Protein AF-A0A2I0CXU7-F1 (afdb_monomer)

Structure (mmCIF, N/CA/C/O backbone):
data_AF-A0A2I0CXU7-F1
#
_entry.id   AF-A0A2I0CXU7-F1
#
loop_
_atom_site.group_PDB
_atom_site.id
_atom_site.type_symbol
_atom_site.label_atom_id
_atom_site.label_alt_id
_atom_site.label_comp_id
_atom_site.label_asym_id
_atom_site.label_entity_id
_atom_site.label_seq_id
_atom_site.pdbx_PDB_ins_code
_atom_site.Cartn_x
_atom_site.Cartn_y
_atom_site.Cartn_z
_atom_site.occupancy
_atom_site.B_iso_or_equiv
_atom_site.auth_seq_id
_atom_site.auth_comp_id
_atom_site.auth_asym_id
_atom_site.auth_atom_id
_atom_site.pdbx_PDB_model_num
ATOM 1 N N . PHE A 1 1 ? -12.055 24.591 -21.860 1.00 58.06 1 PHE A N 1
ATOM 2 C CA . PHE A 1 1 ? -10.907 24.423 -20.952 1.00 58.06 1 PHE A CA 1
ATOM 3 C C . PHE A 1 1 ? -10.530 22.958 -20.952 1.00 58.06 1 PHE A C 1
ATOM 5 O O . PHE A 1 1 ? -11.430 22.130 -20.995 1.00 58.06 1 PHE A O 1
ATOM 12 N N . THR A 1 2 ? -9.243 22.639 -20.998 1.00 76.62 2 THR A N 1
ATOM 13 C CA . THR A 1 2 ? -8.748 21.259 -20.927 1.00 76.62 2 THR A CA 1
ATOM 14 C C . THR A 1 2 ? -8.331 20.952 -19.491 1.00 76.62 2 THR A C 1
ATOM 16 O O . THR A 1 2 ? -7.588 21.731 -18.901 1.00 76.62 2 THR A O 1
ATOM 19 N N . GLU A 1 3 ? -8.809 19.833 -18.943 1.00 93.25 3 GLU A N 1
ATOM 20 C CA . GLU A 1 3 ? -8.556 19.383 -17.559 1.00 93.25 3 GLU A CA 1
ATOM 21 C C . GLU A 1 3 ? -7.595 18.179 -17.489 1.00 93.25 3 GLU A C 1
ATOM 23 O O . GLU A 1 3 ? -7.329 17.659 -16.409 1.00 93.25 3 GLU A O 1
ATOM 28 N N . GLY A 1 4 ? -7.075 17.720 -18.634 1.00 94.56 4 GLY A N 1
ATOM 29 C CA . GLY A 1 4 ? -6.270 16.501 -18.737 1.00 94.56 4 GLY A CA 1
ATOM 30 C C . GLY A 1 4 ? -5.062 16.620 -19.664 1.00 94.56 4 GLY A C 1
ATOM 31 O O . GLY A 1 4 ? -4.931 17.585 -20.420 1.00 94.56 4 GLY A O 1
ATOM 32 N N . VAL A 1 5 ? -4.196 15.606 -19.582 1.00 93.81 5 VAL A N 1
ATOM 33 C CA . VAL A 1 5 ? -2.983 15.413 -20.393 1.00 93.81 5 VAL A CA 1
ATOM 34 C C . VAL A 1 5 ? -3.001 14.029 -21.050 1.00 93.81 5 VAL A C 1
ATOM 36 O O . VAL A 1 5 ? -3.662 13.116 -20.555 1.00 93.81 5 VAL A O 1
ATOM 39 N N . GLU A 1 6 ? -2.264 13.866 -22.146 1.00 94.94 6 GLU A N 1
ATOM 40 C CA . GLU A 1 6 ? -2.060 12.582 -22.826 1.00 94.94 6 GLU A CA 1
ATOM 41 C C . GLU A 1 6 ? -0.698 11.989 -22.442 1.00 94.94 6 GLU A C 1
ATOM 43 O O . GLU A 1 6 ? 0.275 12.720 -22.258 1.00 94.94 6 GLU A O 1
ATOM 48 N N . GLY A 1 7 ? -0.614 10.663 -22.320 1.00 91.25 7 GLY A N 1
ATOM 49 C CA . GLY A 1 7 ? 0.619 9.980 -21.936 1.00 91.25 7 GLY A CA 1
ATOM 50 C C . GLY A 1 7 ? 0.548 8.469 -22.131 1.00 91.25 7 GLY A C 1
ATOM 51 O O . GLY A 1 7 ? -0.497 7.916 -22.476 1.00 91.25 7 GLY A O 1
ATOM 52 N N . VAL A 1 8 ? 1.678 7.800 -21.904 1.00 92.88 8 VAL A N 1
ATOM 53 C CA . VAL A 1 8 ? 1.817 6.340 -21.995 1.00 92.88 8 VAL A CA 1
ATOM 54 C C . VAL A 1 8 ? 2.215 5.761 -20.643 1.00 92.88 8 VAL A C 1
ATOM 56 O O . VAL A 1 8 ? 2.855 6.428 -19.835 1.00 92.88 8 VAL A O 1
ATOM 59 N N . THR A 1 9 ? 1.841 4.508 -20.394 1.00 88.75 9 THR A N 1
ATOM 60 C CA . THR A 1 9 ? 2.193 3.778 -19.171 1.00 88.75 9 THR A CA 1
ATOM 61 C C . THR A 1 9 ? 2.698 2.376 -19.531 1.00 88.75 9 THR A C 1
ATOM 63 O O . THR A 1 9 ? 2.233 1.817 -20.533 1.00 88.75 9 THR A O 1
ATOM 66 N N . PRO A 1 10 ? 3.645 1.795 -18.771 1.00 90.06 10 PRO A N 1
ATOM 67 C CA . PRO A 1 10 ? 4.148 0.450 -19.037 1.00 90.06 10 PRO A CA 1
ATOM 68 C C . PRO A 1 10 ? 3.042 -0.611 -19.028 1.00 90.06 10 PRO A C 1
ATOM 70 O O . PRO A 1 10 ? 2.072 -0.524 -18.275 1.00 90.06 10 PRO A O 1
ATOM 73 N N . TYR A 1 11 ? 3.208 -1.664 -19.830 1.00 91.56 11 TYR A N 1
ATOM 74 C CA . TYR A 1 11 ? 2.321 -2.822 -19.775 1.00 91.56 11 TYR A CA 1
ATOM 75 C C . TYR A 1 11 ? 2.564 -3.623 -18.492 1.00 91.56 11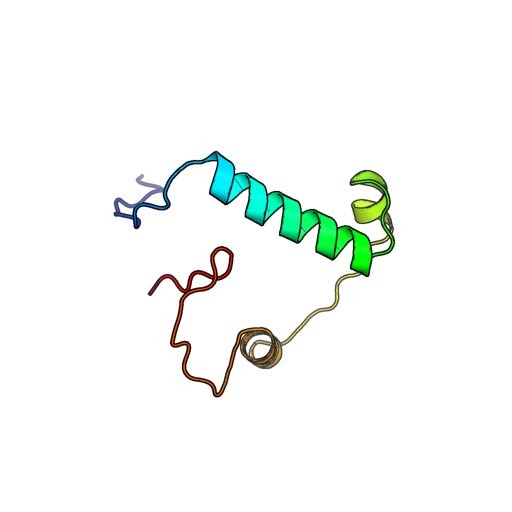 TYR A C 1
ATOM 77 O O . TYR A 1 11 ? 3.687 -4.011 -18.187 1.00 91.56 11 TYR A O 1
ATOM 85 N N . VAL A 1 12 ? 1.493 -3.902 -17.750 1.00 89.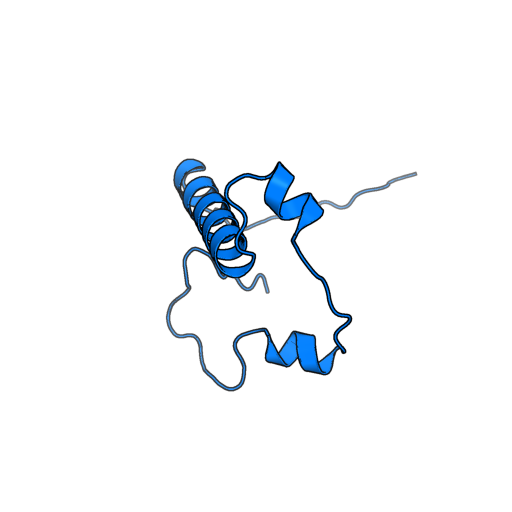56 12 VAL A N 1
ATOM 86 C CA . VAL A 1 12 ? 1.574 -4.443 -16.383 1.00 89.56 12 VAL A CA 1
ATOM 87 C C . VAL A 1 12 ? 1.158 -5.909 -16.251 1.00 89.56 12 VAL A C 1
ATOM 89 O O . VAL A 1 12 ? 1.064 -6.422 -15.132 1.00 89.56 12 VAL A O 1
ATOM 92 N N . GLY A 1 13 ? 0.906 -6.585 -17.372 1.00 92.75 13 GLY A N 1
ATOM 93 C CA . GLY A 1 13 ? 0.453 -7.973 -17.399 1.00 92.75 13 GLY A CA 1
ATOM 94 C C . GLY A 1 13 ? -1.047 -8.140 -17.138 1.00 92.75 13 GLY A C 1
ATOM 95 O O . GLY A 1 13 ? -1.853 -7.232 -17.344 1.00 92.75 13 GLY A O 1
ATOM 96 N N . HIS A 1 14 ? -1.433 -9.341 -16.704 1.00 96.88 14 HIS A N 1
ATOM 97 C CA . HIS A 1 14 ? -2.832 -9.697 -16.479 1.00 96.88 14 HIS A CA 1
ATOM 98 C C . HIS A 1 14 ? -3.418 -8.983 -15.252 1.00 96.88 14 HIS A C 1
ATOM 100 O O . HIS A 1 14 ? -2.814 -8.972 -14.177 1.00 96.88 14 HIS A O 1
ATOM 106 N N . VAL A 1 15 ? -4.647 -8.474 -15.378 1.00 97.00 15 VAL A N 1
ATOM 107 C CA . VAL A 1 15 ? -5.343 -7.725 -14.314 1.00 97.00 15 VAL A CA 1
ATOM 108 C C . VAL A 1 15 ? -5.430 -8.498 -12.992 1.00 97.00 15 VAL A C 1
ATOM 110 O O . VAL A 1 15 ? -5.268 -7.921 -11.920 1.00 97.00 15 VAL A O 1
ATOM 113 N N . GLY A 1 16 ? -5.601 -9.822 -13.060 1.00 97.88 16 GLY A N 1
ATOM 114 C CA . GLY A 1 16 ? -5.646 -10.689 -11.880 1.00 97.88 16 GLY A CA 1
ATOM 115 C C . GLY A 1 16 ? -4.381 -10.619 -11.018 1.00 97.88 16 GLY A C 1
ATOM 116 O O . GLY A 1 16 ? -4.487 -10.634 -9.795 1.00 97.88 16 GLY A O 1
ATOM 117 N N . ASN A 1 17 ? -3.202 -10.453 -11.629 1.00 95.69 17 ASN A N 1
ATOM 118 C CA . ASN A 1 17 ? -1.936 -10.349 -10.896 1.00 95.69 17 ASN A CA 1
ATOM 119 C C . ASN A 1 17 ? -1.846 -9.020 -10.139 1.00 95.69 17 ASN A C 1
ATOM 121 O O . ASN A 1 17 ? -1.405 -8.985 -8.992 1.00 95.69 17 ASN A O 1
ATOM 125 N N . VAL A 1 18 ? -2.318 -7.935 -10.757 1.00 94.94 18 VAL A N 1
ATOM 126 C CA . VAL A 1 18 ? -2.371 -6.610 -10.126 1.00 94.94 18 VAL A CA 1
ATOM 127 C C . VAL A 1 18 ? -3.342 -6.625 -8.946 1.00 94.94 18 VAL A C 1
ATOM 129 O O . VAL A 1 18 ? -2.979 -6.224 -7.842 1.00 94.94 18 VAL A O 1
ATOM 132 N N . ILE A 1 19 ? -4.553 -7.158 -9.145 1.00 97.88 19 ILE A N 1
ATOM 133 C CA . ILE A 1 19 ? -5.561 -7.274 -8.081 1.00 97.88 19 ILE A CA 1
ATOM 134 C C . ILE A 1 19 ? -5.031 -8.120 -6.920 1.00 97.88 19 ILE A C 1
ATOM 136 O O . ILE A 1 19 ? -5.224 -7.749 -5.764 1.00 97.88 19 ILE A O 1
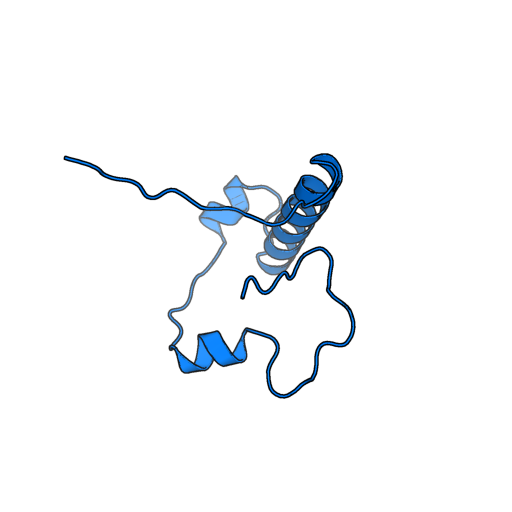ATOM 140 N N . TYR A 1 20 ? -4.339 -9.225 -7.208 1.00 97.94 20 TYR A N 1
ATOM 141 C CA . TYR A 1 20 ? -3.751 -10.075 -6.176 1.00 97.94 20 TYR A CA 1
ATOM 142 C C . TYR A 1 20 ? -2.792 -9.292 -5.268 1.00 97.94 20 TYR A C 1
ATOM 144 O O . TYR A 1 20 ? -2.921 -9.362 -4.045 1.00 97.94 20 TYR A O 1
ATOM 152 N N . GLN A 1 21 ? -1.889 -8.494 -5.849 1.00 97.69 21 GLN A N 1
ATOM 153 C CA . GLN A 1 21 ? -0.952 -7.669 -5.078 1.00 97.69 21 GLN A CA 1
ATOM 154 C C . GLN A 1 21 ? -1.667 -6.574 -4.272 1.00 97.69 21 GLN A C 1
ATOM 156 O O . GLN A 1 21 ? -1.375 -6.397 -3.089 1.00 97.69 21 GLN A O 1
ATOM 161 N N . LEU A 1 22 ? -2.653 -5.891 -4.866 1.00 97.19 22 LEU A N 1
ATOM 162 C CA . LEU A 1 22 ? -3.436 -4.853 -4.181 1.00 97.19 22 LEU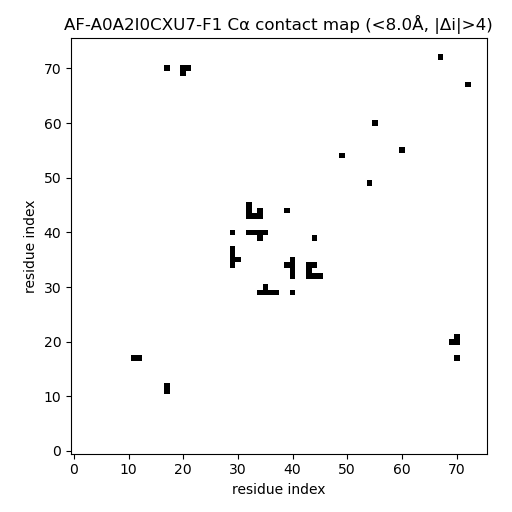 A CA 1
ATOM 163 C C . LEU A 1 22 ? -4.208 -5.415 -2.978 1.00 97.19 22 LEU A C 1
ATOM 165 O O . LEU A 1 22 ? -4.155 -4.862 -1.877 1.00 97.19 22 LEU A O 1
ATOM 169 N N . VAL A 1 23 ? -4.894 -6.545 -3.162 1.00 98.19 23 VAL A N 1
ATOM 170 C CA . VAL A 1 23 ? -5.636 -7.217 -2.087 1.00 98.19 23 VAL A CA 1
ATOM 171 C C . VAL A 1 23 ? -4.683 -7.760 -1.021 1.00 98.19 23 VAL A C 1
ATOM 173 O O . VAL A 1 23 ? -4.997 -7.686 0.168 1.00 98.19 23 VAL A O 1
ATOM 176 N N . GLY A 1 24 ? -3.520 -8.283 -1.420 1.00 98.06 24 GLY A N 1
ATOM 177 C CA . GLY A 1 24 ? -2.472 -8.726 -0.500 1.00 98.06 24 GLY A CA 1
ATOM 178 C C . GLY A 1 24 ? -1.983 -7.595 0.408 1.00 98.06 24 GLY A C 1
ATOM 179 O O . GLY A 1 24 ? -1.976 -7.754 1.631 1.00 98.06 24 GLY A O 1
ATOM 180 N N . GLY A 1 25 ? -1.668 -6.433 -0.172 1.00 97.88 25 GLY A N 1
ATOM 181 C CA . GLY A 1 25 ? -1.269 -5.236 0.574 1.00 97.88 25 GLY A CA 1
ATOM 182 C C . GLY A 1 25 ? -2.354 -4.750 1.540 1.00 97.88 25 GLY A C 1
ATOM 183 O O . GLY A 1 25 ? -2.075 -4.514 2.718 1.00 97.88 25 GLY A O 1
ATOM 184 N N . LEU A 1 26 ? -3.613 -4.695 1.087 1.00 97.62 26 LEU A N 1
ATOM 185 C CA . LEU A 1 26 ? -4.745 -4.320 1.941 1.00 97.62 26 LEU A CA 1
ATOM 186 C C . LEU A 1 26 ? -4.902 -5.275 3.134 1.00 97.62 26 LEU A C 1
ATOM 188 O O . LEU A 1 26 ? -5.021 -4.826 4.272 1.00 97.62 26 LEU A O 1
ATOM 192 N N . LYS A 1 27 ? -4.856 -6.592 2.901 1.00 97.88 27 LYS A N 1
ATOM 193 C CA . LYS A 1 27 ? -4.962 -7.598 3.972 1.00 97.88 27 LYS A CA 1
ATOM 194 C C . LYS A 1 27 ? -3.800 -7.518 4.963 1.00 97.88 27 LYS A C 1
ATOM 196 O O . LYS A 1 27 ? -4.027 -7.657 6.163 1.00 97.88 27 LYS A O 1
ATOM 201 N N . SER A 1 28 ? -2.580 -7.268 4.485 1.00 98.00 28 SER A N 1
ATOM 202 C CA . SER A 1 28 ? -1.414 -7.045 5.350 1.00 98.00 28 SER A CA 1
ATOM 203 C C . SER A 1 28 ? -1.629 -5.829 6.265 1.00 98.00 28 SER A C 1
ATOM 205 O O . SER A 1 28 ? -1.490 -5.942 7.483 1.00 98.00 28 SER A O 1
ATOM 207 N N . SER A 1 29 ? -2.102 -4.707 5.709 1.00 97.19 29 SER A N 1
ATOM 208 C CA . SER A 1 29 ? -2.468 -3.502 6.472 1.00 97.19 29 SER A CA 1
ATOM 209 C C . SER A 1 29 ? -3.593 -3.749 7.493 1.00 97.19 29 SER A C 1
ATOM 211 O O . SER A 1 29 ? -3.519 -3.294 8.640 1.00 97.19 29 SER A O 1
ATOM 213 N N . MET A 1 30 ? -4.617 -4.527 7.125 1.00 97.94 30 MET A N 1
ATOM 214 C CA . MET A 1 30 ? -5.678 -4.963 8.047 1.00 97.94 30 MET A CA 1
ATOM 215 C C . MET A 1 30 ? -5.121 -5.793 9.209 1.00 97.94 30 MET A C 1
ATOM 217 O O . MET A 1 30 ? -5.551 -5.618 10.349 1.00 97.94 30 MET A O 1
ATOM 221 N N . GLY A 1 31 ? -4.117 -6.633 8.944 1.00 97.44 31 GLY A N 1
ATOM 222 C CA . GLY A 1 31 ? -3.369 -7.356 9.970 1.00 97.44 31 GLY A CA 1
ATOM 223 C C . GLY A 1 31 ? -2.661 -6.418 10.950 1.00 97.44 31 GLY A C 1
ATOM 224 O O . GLY A 1 31 ? -2.889 -6.520 12.154 1.00 97.44 31 GLY A O 1
ATOM 225 N N . TYR A 1 32 ? -1.870 -5.462 10.447 1.00 96.81 32 TYR A N 1
ATOM 226 C CA . TYR A 1 32 ? -1.154 -4.487 11.287 1.00 96.81 32 TYR A CA 1
ATOM 227 C C . TYR A 1 32 ? -2.085 -3.609 12.135 1.00 96.81 32 TYR A C 1
ATOM 229 O O . TYR A 1 32 ? -1.741 -3.245 13.256 1.00 96.81 32 TYR A O 1
ATOM 237 N N . SER A 1 33 ? -3.271 -3.283 11.619 1.00 96.31 33 SER A N 1
ATOM 238 C CA . SER A 1 33 ? -4.273 -2.465 12.317 1.00 96.31 33 SER A CA 1
ATOM 239 C C . SER A 1 33 ? -5.239 -3.267 13.204 1.00 96.31 33 SER A C 1
ATOM 241 O O . SER A 1 33 ? -6.099 -2.675 13.858 1.00 96.31 33 SER A O 1
ATOM 243 N N . GLY A 1 34 ? -5.129 -4.602 13.255 1.00 96.44 34 GLY A N 1
ATOM 244 C CA . GLY A 1 34 ? -6.031 -5.451 14.046 1.00 96.44 34 GLY A CA 1
ATOM 245 C C . GLY A 1 34 ? -7.494 -5.409 13.571 1.00 96.44 34 GLY A C 1
ATOM 246 O O . GLY A 1 34 ? -8.436 -5.559 14.366 1.00 96.44 34 GLY A O 1
ATOM 247 N N . ALA A 1 35 ? -7.700 -5.169 12.277 1.00 97.81 35 ALA A N 1
ATOM 248 C CA . ALA A 1 35 ? -9.006 -5.028 11.652 1.00 97.81 35 ALA A CA 1
ATOM 249 C C . ALA A 1 35 ? -9.429 -6.331 10.962 1.00 97.81 35 ALA A C 1
ATOM 251 O O . ALA A 1 35 ? -8.772 -6.798 10.035 1.00 97.81 35 ALA A O 1
ATOM 252 N N . LYS A 1 36 ? -10.557 -6.920 11.383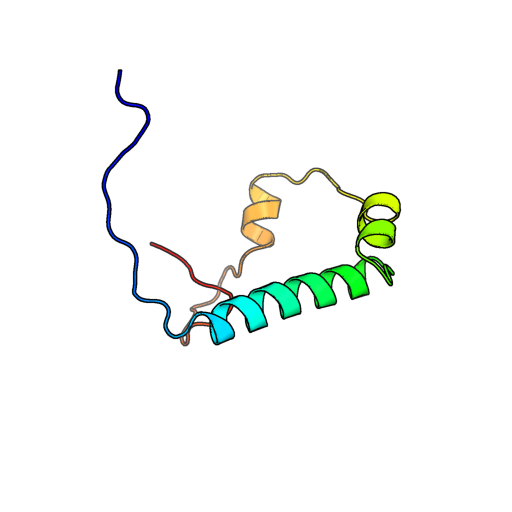 1.00 96.94 36 LYS A N 1
ATOM 253 C CA . LYS A 1 36 ? -11.083 -8.146 10.750 1.00 96.94 36 LYS A CA 1
ATOM 254 C C . LYS A 1 36 ? -11.892 -7.857 9.486 1.00 96.94 36 LYS A C 1
ATOM 256 O O . LYS A 1 36 ? -12.069 -8.740 8.652 1.00 96.94 36 LYS A O 1
ATOM 261 N N . THR A 1 37 ? -12.391 -6.632 9.352 1.00 98.06 37 THR A N 1
ATOM 262 C CA . THR A 1 37 ? -13.226 -6.175 8.239 1.00 98.06 37 THR A CA 1
ATOM 263 C C . THR A 1 37 ? -12.768 -4.794 7.766 1.00 98.06 37 THR A C 1
ATOM 265 O O . THR A 1 37 ? -12.023 -4.105 8.462 1.00 98.06 37 THR A O 1
ATOM 268 N N . ILE A 1 38 ? -13.225 -4.360 6.590 1.00 97.62 38 ILE A N 1
ATOM 269 C CA . ILE A 1 38 ? -12.956 -2.996 6.104 1.00 97.62 38 ILE A CA 1
ATOM 270 C C . ILE A 1 38 ? -13.600 -1.954 7.038 1.00 97.62 38 ILE A C 1
ATOM 272 O O . ILE A 1 38 ? -12.988 -0.934 7.342 1.00 97.62 38 ILE A O 1
ATOM 276 N N . GLY A 1 39 ? 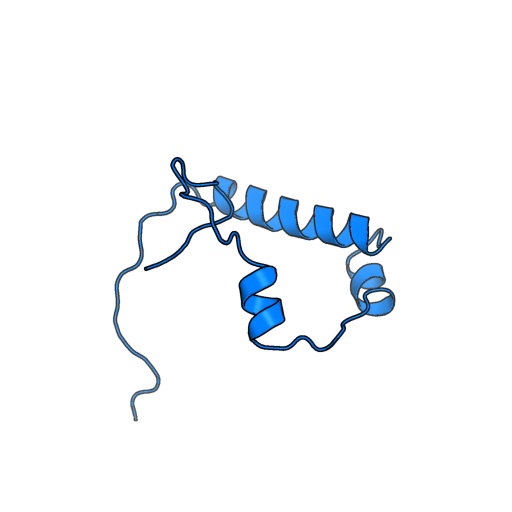-14.793 -2.240 7.574 1.00 98.25 39 GLY A N 1
ATOM 277 C CA . GLY A 1 39 ? -15.444 -1.376 8.565 1.00 98.25 39 GLY A CA 1
ATOM 278 C C . GLY A 1 39 ? -14.643 -1.254 9.866 1.00 98.25 39 GLY A C 1
ATOM 279 O O . GLY A 1 39 ? -14.501 -0.159 10.411 1.00 98.25 39 GLY A O 1
ATOM 280 N N . ASP A 1 40 ? -14.040 -2.354 10.330 1.00 97.75 40 ASP A N 1
ATOM 281 C CA . ASP A 1 40 ? -13.107 -2.328 11.462 1.00 97.75 40 ASP A CA 1
ATOM 282 C C . ASP A 1 40 ? -11.899 -1.442 11.155 1.00 97.75 40 ASP A C 1
ATOM 284 O O . ASP A 1 40 ? -11.469 -0.678 12.010 1.00 97.75 40 ASP A O 1
ATOM 288 N N . MET A 1 41 ? -11.339 -1.533 9.947 1.00 97.62 41 MET A N 1
ATOM 289 C CA . MET A 1 41 ? -10.169 -0.740 9.569 1.00 97.62 41 MET A CA 1
ATOM 290 C C . MET A 1 41 ? -10.494 0.752 9.611 1.00 97.62 41 MET A C 1
ATOM 292 O O . MET A 1 41 ? -9.735 1.513 10.201 1.00 97.62 41 MET A O 1
ATOM 296 N N . HIS A 1 42 ? -11.644 1.166 9.073 1.00 97.25 42 HIS A N 1
ATOM 297 C CA . HIS A 1 42 ? -12.063 2.571 9.100 1.00 97.25 42 HIS A CA 1
ATOM 298 C C . HIS A 1 42 ? -12.216 3.135 10.522 1.00 97.25 42 HIS A C 1
ATOM 300 O O . HIS A 1 42 ? -12.056 4.335 10.718 1.00 97.25 42 HIS A O 1
ATOM 306 N N . THR A 1 43 ? -12.526 2.288 11.508 1.00 97.44 43 THR A N 1
ATOM 307 C CA . THR A 1 43 ? -12.748 2.714 12.901 1.00 97.44 43 THR A CA 1
ATOM 308 C C . THR A 1 43 ? -11.514 2.558 13.790 1.00 97.44 43 THR A C 1
ATOM 310 O O . THR A 1 43 ? -11.336 3.341 14.721 1.00 97.44 43 THR A O 1
ATOM 313 N N . LYS A 1 44 ? -10.654 1.567 13.524 1.00 96.44 44 LYS A N 1
ATOM 314 C CA . LYS A 1 44 ? -9.476 1.235 14.347 1.00 96.44 44 LYS A CA 1
ATOM 315 C C . LYS A 1 44 ? -8.168 1.819 13.821 1.00 96.44 44 LYS A C 1
ATOM 317 O O . LYS A 1 44 ? -7.239 1.999 14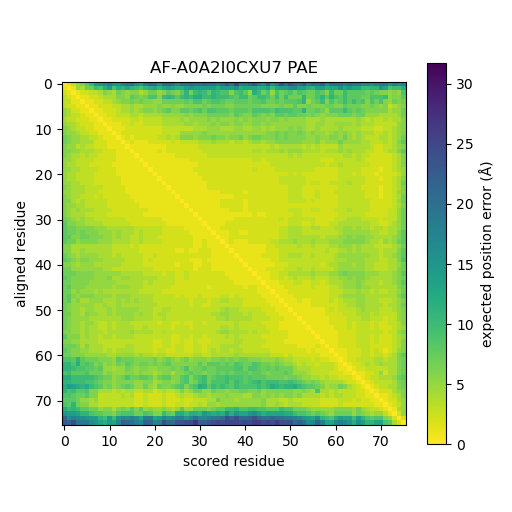.609 1.00 96.44 44 LYS A O 1
ATOM 322 N N . ALA A 1 45 ? -8.054 2.062 12.513 1.00 96.88 45 ALA A N 1
ATOM 323 C CA . ALA A 1 45 ? -6.817 2.563 11.927 1.00 96.88 45 ALA A CA 1
ATOM 324 C C . ALA A 1 45 ? -6.462 3.935 12.509 1.00 96.88 45 ALA A C 1
ATOM 326 O O . ALA A 1 45 ? -7.314 4.802 12.705 1.00 96.88 45 ALA A O 1
ATOM 327 N N . ARG A 1 46 ? -5.172 4.136 12.776 1.00 97.06 46 ARG A N 1
ATOM 328 C CA . ARG A 1 46 ? -4.636 5.398 13.279 1.00 97.06 46 ARG A CA 1
ATOM 329 C C . ARG A 1 46 ? -3.589 5.910 12.315 1.00 97.06 46 ARG A C 1
ATOM 331 O O . ARG A 1 46 ? -2.680 5.178 11.941 1.00 97.06 46 ARG A O 1
ATOM 338 N N . PHE A 1 47 ? -3.708 7.183 11.971 1.00 97.19 47 PHE A N 1
ATOM 339 C CA . PHE A 1 47 ? -2.746 7.872 11.130 1.00 97.19 47 PHE A CA 1
ATOM 340 C C . PHE A 1 47 ? -1.885 8.800 11.974 1.00 97.19 47 PHE A C 1
ATOM 342 O O . PHE A 1 47 ? -2.336 9.364 12.974 1.00 97.19 47 PHE A O 1
ATOM 349 N N . VAL A 1 48 ? -0.643 8.966 11.543 1.00 97.44 48 VAL A N 1
ATOM 350 C CA . VAL A 1 48 ? 0.279 9.961 12.080 1.00 97.44 48 VAL A CA 1
ATOM 351 C C . VAL A 1 48 ? 0.771 10.826 10.935 1.00 97.44 48 VAL A C 1
ATOM 353 O O . VAL A 1 48 ? 0.906 10.367 9.802 1.00 97.44 48 VAL A O 1
ATOM 356 N N . ARG A 1 49 ? 1.025 12.099 11.225 1.00 97.81 49 ARG A N 1
ATOM 357 C CA . ARG A 1 49 ? 1.625 13.002 10.250 1.00 97.81 49 ARG A CA 1
ATOM 358 C C . ARG A 1 49 ? 3.125 12.741 10.200 1.00 97.81 49 ARG A C 1
ATOM 360 O O . ARG A 1 49 ? 3.783 12.800 11.235 1.00 97.81 49 ARG A O 1
ATOM 367 N N . ILE A 1 50 ? 3.649 12.512 9.003 1.00 97.81 50 ILE A N 1
ATOM 368 C CA . ILE A 1 50 ? 5.085 12.351 8.759 1.00 97.81 50 ILE A CA 1
ATOM 369 C C . ILE A 1 50 ? 5.659 13.577 8.042 1.00 97.81 50 ILE A C 1
ATOM 371 O O . ILE A 1 50 ? 4.926 14.392 7.475 1.00 97.81 50 ILE A O 1
ATOM 375 N N . THR A 1 51 ? 6.979 13.724 8.102 1.00 98.19 51 THR A N 1
ATOM 376 C CA . THR A 1 51 ? 7.731 14.735 7.348 1.00 98.19 51 THR A CA 1
ATOM 377 C C . THR A 1 51 ? 8.112 14.195 5.969 1.00 98.19 51 THR A C 1
ATOM 379 O O . THR A 1 51 ? 7.988 13.000 5.707 1.00 98.19 51 THR A O 1
ATOM 382 N N . ASN A 1 52 ? 8.640 15.057 5.093 1.00 97.25 52 ASN A N 1
ATOM 383 C CA . ASN A 1 52 ? 9.192 14.601 3.814 1.00 97.25 52 ASN A CA 1
ATOM 384 C C . ASN A 1 52 ? 10.370 13.626 4.010 1.00 97.25 52 ASN A C 1
ATOM 386 O O . ASN A 1 52 ? 10.470 12.633 3.305 1.00 97.25 52 ASN A O 1
ATOM 390 N N . ALA A 1 53 ? 11.210 13.860 5.026 1.00 97.12 53 ALA A N 1
ATOM 391 C CA . ALA A 1 53 ? 12.289 12.938 5.375 1.00 97.12 53 ALA A CA 1
ATOM 392 C C . ALA A 1 53 ? 11.747 11.556 5.783 1.00 97.12 53 ALA A C 1
ATOM 394 O O . ALA A 1 53 ? 12.262 10.547 5.317 1.00 97.12 53 ALA A O 1
ATOM 395 N N . GLY A 1 54 ? 10.657 11.509 6.561 1.00 97.25 54 GLY A N 1
ATOM 396 C CA . GLY A 1 54 ? 9.988 10.250 6.909 1.00 97.25 54 GLY A CA 1
ATOM 397 C C . GLY A 1 54 ? 9.369 9.538 5.700 1.00 97.25 54 GLY A C 1
ATOM 398 O O . GLY A 1 54 ? 9.313 8.312 5.663 1.00 97.25 54 GLY A O 1
ATOM 399 N N . MET A 1 55 ? 8.936 10.286 4.680 1.00 95.50 55 MET A N 1
ATOM 400 C CA . MET A 1 55 ? 8.460 9.700 3.423 1.00 95.50 55 MET A CA 1
ATOM 401 C C . MET A 1 55 ? 9.604 9.036 2.646 1.00 95.50 55 MET A C 1
ATOM 403 O O . MET A 1 55 ? 9.451 7.896 2.204 1.00 95.50 55 MET A O 1
ATOM 407 N N . THR A 1 56 ? 10.755 9.709 2.528 1.00 94.69 56 THR A N 1
ATOM 408 C CA . THR A 1 56 ? 11.971 9.126 1.936 1.00 94.69 56 THR A CA 1
ATOM 409 C C . THR A 1 56 ? 12.434 7.894 2.712 1.00 94.69 56 THR A C 1
ATOM 411 O O . THR A 1 56 ? 12.733 6.877 2.097 1.00 94.69 56 THR A O 1
ATOM 414 N N . GLU A 1 57 ? 12.424 7.954 4.045 1.00 96.12 57 GLU A N 1
ATOM 415 C CA . GLU A 1 57 ? 12.755 6.819 4.917 1.00 96.12 57 GLU A CA 1
ATOM 416 C C . GLU A 1 57 ? 11.797 5.630 4.717 1.00 96.12 57 GLU A C 1
ATOM 418 O O . GLU A 1 57 ? 12.207 4.477 4.774 1.00 96.12 57 GLU A O 1
ATOM 423 N N . SER A 1 58 ? 10.518 5.884 4.440 1.00 95.19 58 SER A N 1
ATOM 424 C CA . SER A 1 58 ? 9.533 4.811 4.238 1.00 95.19 58 SER A CA 1
ATOM 425 C C . SER A 1 58 ? 9.737 4.033 2.928 1.00 95.19 58 SER A C 1
ATOM 427 O O . SER A 1 58 ? 9.288 2.892 2.823 1.00 95.19 58 SER A O 1
ATOM 429 N N . HIS A 1 59 ? 10.379 4.637 1.923 1.00 93.62 59 HIS A N 1
ATOM 430 C CA . HIS A 1 59 ? 10.728 3.975 0.659 1.00 93.62 59 HIS A CA 1
ATOM 431 C C . HIS A 1 59 ? 12.067 3.236 0.825 1.00 93.62 59 HIS A C 1
ATOM 433 O O . HIS A 1 59 ? 12.875 3.649 1.656 1.00 93.62 59 HIS A O 1
ATOM 439 N N . PRO A 1 60 ? 12.366 2.171 0.056 1.00 92.69 60 PRO A N 1
ATOM 440 C CA . PRO A 1 60 ? 13.708 1.607 0.018 1.00 92.69 60 PRO A CA 1
ATOM 441 C C . PRO A 1 60 ? 14.726 2.706 -0.298 1.00 92.69 60 PRO A C 1
ATOM 443 O O . PRO A 1 60 ? 14.607 3.412 -1.299 1.00 92.69 60 PRO A O 1
ATOM 446 N N . HIS A 1 61 ? 15.714 2.860 0.574 1.00 93.00 61 HIS A N 1
ATOM 447 C CA . HIS A 1 61 ? 16.750 3.879 0.476 1.00 93.00 61 HIS A CA 1
ATOM 448 C C . HIS A 1 61 ? 18.112 3.263 0.810 1.00 93.00 61 HIS A C 1
ATOM 450 O O . HIS A 1 61 ? 18.202 2.259 1.513 1.00 93.00 61 HIS A O 1
ATOM 456 N N . ASN A 1 62 ? 19.180 3.853 0.263 1.00 90.06 62 ASN A N 1
ATOM 457 C CA . ASN A 1 62 ? 20.570 3.401 0.429 1.00 90.06 62 ASN A CA 1
ATOM 458 C C . ASN A 1 62 ? 20.853 1.953 -0.024 1.00 90.06 62 ASN A C 1
ATOM 460 O O . ASN A 1 62 ? 21.792 1.323 0.459 1.00 90.06 62 ASN A O 1
ATOM 464 N N . ILE A 1 63 ? 20.085 1.447 -0.992 1.00 90.88 63 ILE A N 1
ATOM 465 C CA . ILE A 1 63 ? 20.285 0.135 -1.614 1.00 90.88 63 ILE A CA 1
ATOM 466 C C . ILE A 1 63 ? 20.027 0.209 -3.122 1.00 90.88 63 ILE A C 1
ATOM 468 O O . ILE A 1 63 ? 19.197 0.991 -3.581 1.00 90.88 63 ILE A O 1
ATOM 472 N N . MET A 1 64 ? 20.743 -0.614 -3.891 1.00 88.06 64 MET A N 1
ATOM 473 C CA . MET A 1 64 ? 20.469 -0.825 -5.311 1.00 88.06 64 MET A CA 1
ATOM 474 C C . MET A 1 64 ? 19.429 -1.937 -5.468 1.00 88.06 64 MET A C 1
ATOM 476 O O . MET A 1 64 ? 19.661 -3.066 -5.037 1.00 88.06 64 MET A O 1
ATOM 480 N N . ILE A 1 65 ? 18.294 -1.621 -6.090 1.00 85.69 65 ILE A N 1
ATOM 481 C CA . ILE A 1 65 ? 17.279 -2.614 -6.452 1.00 85.69 65 ILE A CA 1
ATOM 482 C C . ILE A 1 65 ? 17.763 -3.325 -7.718 1.00 85.69 65 ILE A C 1
ATOM 484 O O . ILE A 1 65 ? 17.913 -2.697 -8.761 1.00 85.69 65 ILE A O 1
ATOM 488 N N . THR A 1 66 ? 18.058 -4.621 -7.617 1.00 87.69 66 THR A N 1
ATOM 489 C CA . THR A 1 66 ? 18.560 -5.433 -8.741 1.00 87.69 66 THR A CA 1
ATOM 490 C C . THR A 1 66 ? 17.470 -6.233 -9.446 1.00 87.69 66 THR A C 1
ATOM 492 O O . THR A 1 66 ? 17.691 -6.717 -10.550 1.00 87.69 66 THR A O 1
ATOM 495 N N . ASP A 1 67 ? 16.322 -6.406 -8.792 1.00 84.88 67 ASP A N 1
ATOM 496 C CA . ASP A 1 67 ? 15.149 -7.099 -9.316 1.00 84.88 67 ASP A CA 1
ATOM 497 C C . ASP A 1 67 ? 13.889 -6.377 -8.833 1.00 84.88 67 ASP A C 1
ATOM 499 O O . ASP A 1 67 ? 13.803 -5.965 -7.670 1.00 84.88 67 ASP A O 1
ATOM 503 N N . GLU A 1 68 ? 12.928 -6.189 -9.730 1.00 81.56 68 GLU A N 1
ATOM 504 C CA . GLU A 1 68 ? 11.720 -5.429 -9.431 1.00 81.56 68 GLU A CA 1
ATOM 505 C C . GLU A 1 68 ? 10.712 -6.276 -8.658 1.00 81.56 68 GLU A C 1
ATOM 507 O O . GLU A 1 68 ? 10.280 -7.347 -9.090 1.00 81.56 68 GLU A O 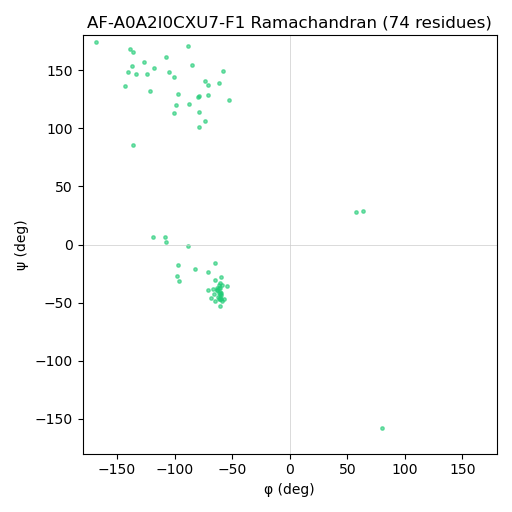1
ATOM 512 N N . ALA A 1 69 ? 10.253 -5.755 -7.521 1.00 87.62 69 ALA A N 1
AT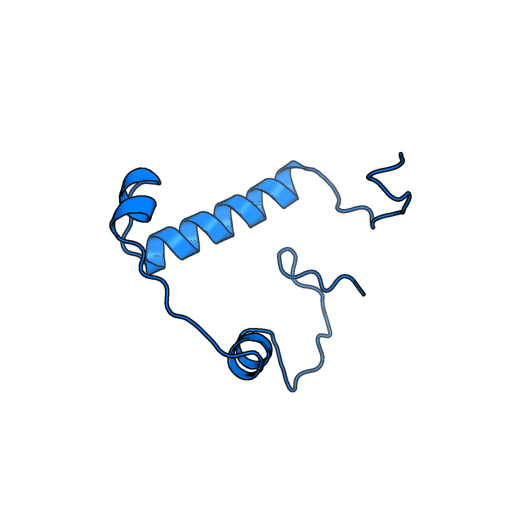OM 513 C CA . ALA A 1 69 ? 9.186 -6.408 -6.784 1.00 87.62 69 ALA A CA 1
ATOM 514 C C . ALA A 1 69 ? 7.836 -6.225 -7.509 1.00 87.62 69 ALA A C 1
ATOM 516 O O . ALA A 1 69 ? 7.499 -5.125 -7.958 1.00 87.62 69 ALA A O 1
ATOM 517 N N . PRO A 1 70 ? 6.978 -7.260 -7.546 1.00 87.31 70 PRO A N 1
ATOM 518 C CA . PRO A 1 70 ? 5.716 -7.226 -8.291 1.00 87.31 70 PRO A CA 1
ATOM 519 C C . PRO A 1 70 ? 4.704 -6.192 -7.765 1.00 87.31 70 PRO A C 1
ATOM 521 O O . PRO A 1 70 ? 3.734 -5.875 -8.455 1.00 87.31 70 PRO A O 1
ATOM 524 N N . ASN A 1 71 ? 4.907 -5.686 -6.547 1.00 90.38 71 ASN A N 1
ATOM 525 C CA . ASN A 1 71 ? 4.063 -4.722 -5.842 1.00 90.38 71 ASN A CA 1
ATOM 526 C C . ASN A 1 71 ? 4.776 -3.398 -5.514 1.00 90.38 71 ASN A C 1
ATOM 528 O O . ASN A 1 71 ? 4.196 -2.570 -4.814 1.00 90.38 71 ASN A O 1
ATOM 532 N N . TYR A 1 72 ? 6.004 -3.194 -5.993 1.00 89.75 72 TYR A N 1
ATOM 533 C CA . TYR A 1 72 ? 6.762 -1.972 -5.749 1.00 89.75 72 TYR A CA 1
ATOM 534 C C . TYR A 1 72 ? 7.422 -1.511 -7.047 1.00 89.75 72 TYR A C 1
ATOM 536 O O . TYR A 1 72 ? 8.559 -1.859 -7.352 1.00 89.75 72 TYR A O 1
ATOM 544 N N . ARG A 1 73 ? 6.648 -0.760 -7.837 1.00 82.75 73 ARG A N 1
ATOM 545 C CA . ARG A 1 73 ? 7.070 -0.224 -9.131 1.00 82.75 73 ARG A CA 1
ATOM 546 C C . ARG A 1 73 ? 7.448 1.233 -8.959 1.00 82.75 73 ARG A C 1
ATOM 548 O O . ARG A 1 73 ? 6.588 2.065 -8.668 1.00 82.75 73 ARG A O 1
ATOM 555 N N . LEU A 1 74 ? 8.728 1.519 -9.130 1.00 76.06 74 LEU A N 1
ATOM 556 C CA . LEU A 1 74 ? 9.204 2.881 -9.282 1.00 76.06 74 LEU A CA 1
ATOM 557 C C . LEU A 1 74 ? 8.911 3.266 -10.731 1.00 76.06 74 LEU A C 1
ATOM 559 O O . LEU A 1 74 ? 9.571 2.795 -11.647 1.00 76.06 74 LEU A O 1
ATOM 563 N N . PHE A 1 75 ? 7.846 4.032 -10.950 1.00 61.72 75 PHE A N 1
ATOM 564 C CA . PHE A 1 75 ? 7.685 4.709 -12.229 1.00 61.72 75 PHE A CA 1
ATOM 565 C C . PHE A 1 75 ? 8.701 5.858 -12.233 1.00 61.72 75 PHE A C 1
ATOM 567 O O . PHE A 1 75 ? 8.531 6.805 -11.465 1.00 61.72 75 PHE A O 1
ATOM 574 N N . GLU A 1 76 ? 9.780 5.724 -13.006 1.00 47.72 76 GLU A N 1
ATOM 575 C CA . GLU A 1 76 ? 10.579 6.878 -13.449 1.00 47.72 76 GLU A CA 1
ATOM 576 C C . GLU A 1 76 ? 9.813 7.686 -14.503 1.00 47.72 76 GLU A C 1
ATOM 578 O O . GLU A 1 76 ? 9.129 7.064 -15.354 1.00 47.72 76 GLU A O 1
#

Sequence (76 aa):
FTEGVEGVTPYVGHVGNVIYQLVGGLKSSMGYSGAKTIGDMHTKARFVRITNAGMTESHPHNIMITDEAPNYRLFE

Radius of gyration: 16.72 Å; Cα contacts (8 Å, |Δi|>4): 27; chains: 1; bounding box: 36×35×37 Å

Nearest PDB structures (foldseek):
  5urq-assembly1_D  TM=9.832E-01  e=2.767E-04  Campylobacter jejuni subsp. jejuni
  1zfj-assembly1_A  TM=9.798E-01  e=8.913E-04  Streptococcus pyogenes

Foldseek 3Di:
DDPDDDDDDDDLPDPVLVVVLVVVVVVVLCVVQVHPDPVSCVVRPDDDDDDPVVVQVVDDPPDDDPDDDSNDDDDD

Secondary structure (DSSP, 8-state):
--------------HHHHHHHHHHHHHHHHHHTT-SSHHHHHHH-------HHHHHHHS--SS---S--TT-----

pLDDT: mean 92.54, std 9.01, range [47.72, 98.25]

Solvent-accessible surface area (backbone atoms only — not comparable to full-atom values): 5279 Å² total; per-residue (Å²): 137,84,95,78,85,88,86,86,78,83,90,81,76,59,68,68,62,54,51,50,44,53,53,49,51,51,52,52,51,25,58,78,48,73,23,93,45,73,70,42,34,75,72,57,54,80,87,78,90,75,54,74,66,52,52,55,65,72,41,97,66,101,70,85,83,88,70,83,51,98,82,58,78,82,84,127

Mean predicted aligned error: 4.42 Å